Protein AF-A0A2D8MWU0-F1 (afdb_monomer)

Radius of gyration: 15.89 Å; Cα contacts (8 Å, |Δi|>4): 71; chains: 1; bounding box: 27×37×40 Å

Secondary structure (DSSP, 8-state):
---B-TTT--BS-SGGGBTT--TTSTTS-SSSSPPPPS-TTS----TT--BPPHHHHHHHHHHHHHHHHHHHTT--

Sequence (76 aa):
MREVCEGCGKTLHCCKNCHHFDHNISRECTLEGTQWIGSRDMQNYCEDFEMTDSVRKEKEEKVSKAQSAFQSLWEK

Solvent-accessible surface area (backbone atoms only — not comparable to full-atom values): 4870 Å² total; per-residue (Å²): 132,89,50,58,40,88,90,77,70,44,54,56,47,18,48,78,40,23,60,51,44,38,93,90,44,97,80,39,48,76,66,79,93,63,82,87,72,84,64,45,78,40,74,64,82,65,85,88,65,41,81,52,56,75,74,52,56,59,49,53,52,51,50,52,53,50,51,54,56,57,52,64,75,66,78,119

pLDDT: mean 87.91, std 9.4, range [50.09, 94.81]

Foldseek 3Di:
DFDADPVPRFTCQFQVQFPQADPVDPQRGNDPPWDRDDDRRHHDDTPNGDGDDPVVVVVVVVVVVVVVVVVVVPPD

Mean predicted aligned error: 7.39 Å

Structure (mmCIF, N/CA/C/O backbone):
data_AF-A0A2D8MWU0-F1
#
_entry.id   AF-A0A2D8MWU0-F1
#
loop_
_atom_site.group_PDB
_atom_site.id
_atom_site.type_symbol
_atom_site.label_atom_id
_atom_site.label_alt_id
_atom_site.label_comp_id
_atom_site.label_asym_id
_atom_site.label_entity_id
_atom_site.label_seq_id
_atom_site.pdbx_PDB_ins_code
_atom_site.Cartn_x
_atom_site.Cartn_y
_atom_site.Cartn_z
_atom_site.occupancy
_atom_site.B_iso_or_equiv
_atom_site.auth_seq_id
_atom_site.auth_comp_id
_atom_site.auth_asym_id
_atom_site.auth_atom_id
_a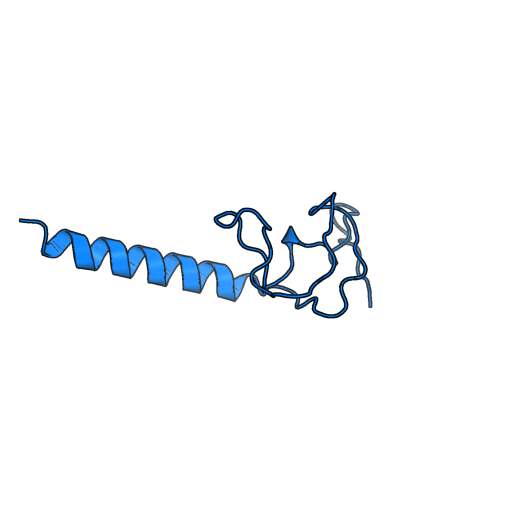tom_site.pdbx_PDB_model_num
ATOM 1 N N . MET A 1 1 ? 7.671 -15.739 -8.301 1.00 50.09 1 MET A N 1
ATOM 2 C CA . MET A 1 1 ? 6.704 -16.501 -9.121 1.00 50.09 1 MET A CA 1
ATOM 3 C C . MET A 1 1 ? 5.487 -15.604 -9.279 1.00 50.09 1 MET A C 1
ATOM 5 O O . MET A 1 1 ? 5.028 -15.082 -8.277 1.00 50.09 1 MET A O 1
ATOM 9 N N . ARG A 1 2 ? 5.065 -15.269 -10.505 1.00 65.25 2 ARG A N 1
ATOM 10 C CA . ARG A 1 2 ? 3.880 -14.418 -10.714 1.00 65.25 2 ARG A CA 1
ATOM 11 C C . ARG A 1 2 ? 2.667 -15.328 -10.744 1.00 65.25 2 ARG A C 1
ATOM 13 O O . ARG A 1 2 ? 2.406 -15.973 -11.753 1.00 65.25 2 ARG A O 1
ATOM 20 N N . GLU A 1 3 ? 2.041 -15.458 -9.587 1.00 82.31 3 GLU A N 1
ATOM 21 C CA . GLU A 1 3 ? 0.978 -16.421 -9.343 1.00 82.31 3 GLU A CA 1
ATOM 22 C C . GLU A 1 3 ? -0.374 -15.885 -9.814 1.00 82.31 3 GLU A C 1
ATOM 24 O O . GLU A 1 3 ? -0.659 -14.685 -9.757 1.00 82.31 3 GLU A O 1
ATOM 29 N N . VAL A 1 4 ? -1.206 -16.799 -10.296 1.00 90.81 4 VAL A N 1
ATOM 30 C CA . VAL A 1 4 ? -2.592 -16.548 -10.676 1.00 90.81 4 VAL A CA 1
ATOM 31 C C . VAL A 1 4 ? -3.466 -17.269 -9.660 1.00 90.81 4 VAL A C 1
ATOM 33 O O . VAL A 1 4 ? -3.191 -18.410 -9.303 1.00 90.81 4 VAL A O 1
ATOM 36 N N . CYS A 1 5 ? -4.520 -16.614 -9.185 1.00 89.19 5 CYS A N 1
ATOM 37 C CA . CYS A 1 5 ? -5.482 -17.234 -8.287 1.00 89.19 5 CYS A CA 1
ATOM 38 C C . CYS A 1 5 ? -6.234 -18.359 -9.010 1.00 89.19 5 CYS A C 1
ATOM 40 O O . CYS A 1 5 ? -6.939 -18.098 -9.984 1.00 89.19 5 CYS A O 1
ATOM 42 N N . GLU A 1 6 ? -6.166 -19.584 -8.493 1.00 91.38 6 GLU A N 1
ATOM 43 C CA . GLU A 1 6 ? -6.847 -20.747 -9.081 1.00 91.38 6 GLU A CA 1
ATOM 44 C C . GLU A 1 6 ? -8.380 -20.631 -9.060 1.00 91.38 6 GLU A C 1
ATOM 46 O O . GLU A 1 6 ? -9.057 -21.191 -9.916 1.00 91.38 6 GLU A O 1
ATOM 51 N N . GLY A 1 7 ? -8.944 -19.871 -8.115 1.00 92.56 7 GLY A N 1
ATOM 52 C CA . GLY A 1 7 ? -10.394 -19.707 -7.993 1.00 92.56 7 GLY A CA 1
ATOM 53 C C . GLY A 1 7 ? -11.001 -18.706 -8.979 1.00 92.56 7 GLY A C 1
ATOM 54 O O . GLY A 1 7 ? -12.125 -18.896 -9.434 1.00 92.56 7 GLY A O 1
ATOM 55 N N . CYS A 1 8 ? -10.285 -17.624 -9.304 1.00 91.12 8 CYS A N 1
ATOM 56 C CA . CYS A 1 8 ? -10.832 -16.533 -10.126 1.00 91.12 8 CYS A CA 1
ATOM 57 C C . CYS A 1 8 ? -10.010 -16.192 -11.374 1.00 91.12 8 CYS A C 1
ATOM 59 O O . CYS A 1 8 ? -10.409 -15.316 -12.138 1.00 91.12 8 CYS A O 1
ATOM 61 N N . GLY A 1 9 ? -8.857 -16.832 -11.578 1.00 90.25 9 GLY A N 1
ATOM 62 C CA . GLY A 1 9 ? -7.978 -16.604 -12.726 1.00 90.25 9 GLY A CA 1
ATOM 63 C C . GLY A 1 9 ? -7.288 -15.236 -12.750 1.00 90.25 9 GLY A C 1
ATOM 64 O O . GLY A 1 9 ? -6.635 -14.900 -13.736 1.00 90.25 9 GLY A O 1
ATOM 65 N N . LYS A 1 10 ? -7.420 -14.422 -11.695 1.00 89.56 10 LYS A N 1
ATOM 66 C CA . LYS A 1 10 ? -6.774 -13.105 -11.615 1.00 89.56 10 LYS A CA 1
ATOM 67 C C . LYS A 1 10 ? -5.328 -13.231 -11.154 1.00 89.56 10 LYS A C 1
ATOM 69 O O . LYS A 1 10 ? -5.011 -14.054 -10.298 1.00 89.56 10 LYS A O 1
ATOM 74 N N . THR A 1 11 ? -4.469 -12.369 -11.685 1.00 92.25 11 THR A N 1
ATOM 75 C CA . THR A 1 11 ? -3.091 -12.219 -11.202 1.00 92.25 11 THR A CA 1
ATOM 76 C C . THR A 1 11 ? -3.068 -11.788 -9.737 1.00 92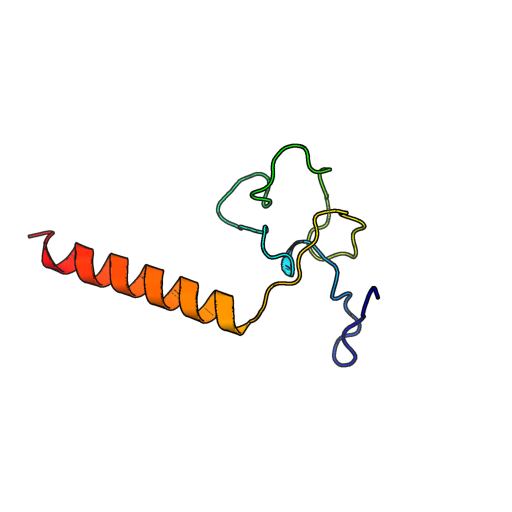.25 11 THR A C 1
ATOM 78 O O . THR A 1 11 ? -3.805 -10.888 -9.328 1.00 92.25 11 THR A O 1
ATOM 81 N N . LEU A 1 12 ? -2.204 -12.420 -8.948 1.00 91.62 12 LEU A N 1
ATOM 82 C CA . LEU A 1 12 ? -1.934 -11.992 -7.579 1.00 91.62 12 LEU A CA 1
ATOM 83 C C . LEU A 1 12 ? -0.965 -10.803 -7.547 1.00 91.62 12 LEU A C 1
ATOM 85 O O . LEU A 1 12 ? -1.033 -9.989 -6.631 1.00 91.62 12 LEU A O 1
ATOM 89 N N . HIS A 1 13 ? -0.127 -10.650 -8.575 1.00 93.81 13 HIS A N 1
ATOM 90 C CA . HIS A 1 13 ? 0.857 -9.574 -8.688 1.00 93.81 13 HIS A CA 1
ATOM 91 C C . HIS A 1 13 ? 0.255 -8.323 -9.350 1.00 93.81 13 HIS A C 1
ATOM 93 O O . HIS A 1 13 ? 0.479 -8.052 -10.535 1.00 93.81 13 HIS A O 1
ATOM 99 N N . CYS A 1 14 ? -0.548 -7.579 -8.590 1.00 94.25 14 CYS A N 1
ATOM 100 C CA . CYS A 1 14 ? -1.159 -6.310 -8.997 1.00 94.25 14 CYS A CA 1
ATOM 101 C C . CYS A 1 14 ? -1.069 -5.276 -7.868 1.00 94.25 14 CYS A C 1
ATOM 103 O O . CYS A 1 14 ? -0.948 -5.640 -6.700 1.00 94.25 14 CYS A O 1
ATOM 105 N N . CYS A 1 15 ? -1.158 -3.979 -8.186 1.00 94.56 15 CYS A N 1
ATOM 106 C CA . CYS A 1 15 ? -1.024 -2.914 -7.182 1.00 94.56 15 CYS A CA 1
ATOM 107 C C . CYS A 1 15 ? -1.977 -3.111 -5.999 1.00 94.56 15 CYS A C 1
ATOM 109 O O . CYS A 1 15 ? -1.545 -2.968 -4.868 1.00 94.56 15 CYS A O 1
ATOM 111 N N . LYS A 1 16 ? -3.233 -3.512 -6.229 1.00 92.94 16 LYS A N 1
ATOM 112 C CA . LYS A 1 16 ? -4.227 -3.704 -5.151 1.00 92.94 16 LYS A CA 1
ATOM 113 C C . LYS A 1 16 ? -3.848 -4.771 -4.113 1.00 92.94 16 LYS A C 1
ATOM 115 O O . LYS A 1 16 ? -4.371 -4.743 -2.998 1.00 92.94 16 LYS A O 1
ATOM 120 N N . ASN A 1 17 ? -2.950 -5.684 -4.475 1.00 93.19 17 ASN A N 1
ATOM 121 C CA . ASN A 1 17 ? -2.419 -6.720 -3.593 1.00 93.19 17 ASN A CA 1
ATOM 122 C C . ASN A 1 17 ? -1.035 -6.362 -3.026 1.00 93.19 17 ASN A C 1
ATOM 124 O O . ASN A 1 17 ? -0.456 -7.162 -2.298 1.00 93.19 17 ASN A O 1
ATOM 128 N N . CYS A 1 18 ? -0.498 -5.185 -3.351 1.00 93.12 18 CYS A N 1
ATOM 129 C CA . CYS A 1 18 ? 0.775 -4.708 -2.829 1.00 93.12 18 CYS A CA 1
ATOM 130 C C . CYS A 1 18 ? 0.599 -4.101 -1.429 1.00 93.12 18 CYS A C 1
ATOM 132 O O . CYS A 1 18 ? -0.401 -3.441 -1.147 1.00 93.12 18 CYS A O 1
ATOM 134 N N . HIS A 1 19 ? 1.600 -4.259 -0.567 1.00 92.75 19 HIS A N 1
ATOM 135 C CA . HIS A 1 19 ? 1.655 -3.643 0.751 1.00 92.75 19 HIS A CA 1
ATOM 136 C C . HIS A 1 19 ? 1.647 -2.105 0.685 1.00 92.75 19 HIS A C 1
ATOM 138 O O . HIS A 1 19 ? 1.053 -1.449 1.536 1.00 92.75 19 HIS A O 1
ATOM 144 N N . HIS A 1 20 ? 2.252 -1.530 -0.353 1.00 93.75 20 HIS A N 1
ATOM 145 C CA . HIS A 1 20 ? 2.378 -0.081 -0.523 1.00 93.75 20 HIS A CA 1
ATOM 146 C C . HIS A 1 20 ? 1.144 0.589 -1.132 1.00 93.75 20 HIS A C 1
ATOM 148 O O . HIS A 1 20 ? 1.159 1.790 -1.394 1.00 93.75 20 HIS A O 1
ATOM 154 N N . PHE A 1 21 ? 0.088 -0.167 -1.412 1.00 93.94 21 PHE A N 1
ATOM 155 C CA . PHE A 1 21 ? -1.108 0.369 -2.037 1.00 93.94 21 PHE A CA 1
ATOM 156 C C . PHE A 1 21 ? -2.046 0.995 -1.005 1.00 93.94 21 PHE A C 1
ATOM 158 O O . PHE A 1 21 ? -2.475 0.337 -0.059 1.00 93.94 21 PHE A O 1
ATOM 165 N N . ASP A 1 22 ? -2.389 2.262 -1.223 1.00 91.62 22 ASP A N 1
ATOM 166 C CA . ASP A 1 22 ? -3.257 3.043 -0.343 1.00 91.62 22 ASP A CA 1
ATOM 167 C C . ASP A 1 22 ? -4.275 3.829 -1.177 1.00 91.62 22 ASP A C 1
ATOM 169 O O . ASP A 1 22 ? -3.908 4.670 -1.993 1.00 91.62 22 ASP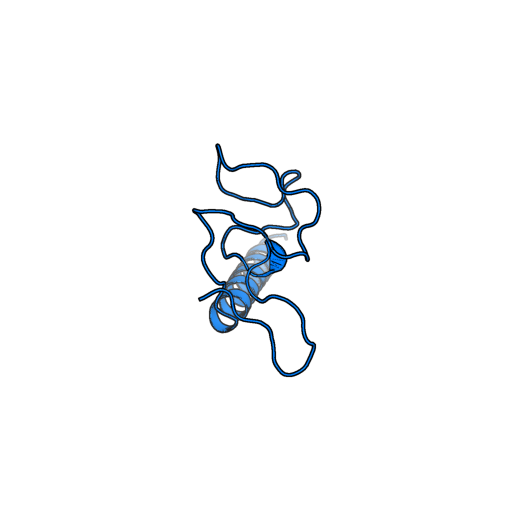 A O 1
ATOM 173 N N . HIS A 1 23 ? -5.565 3.565 -0.963 1.00 90.50 23 HIS A N 1
ATOM 174 C CA . HIS A 1 23 ? -6.661 4.237 -1.667 1.00 90.50 23 HIS A CA 1
ATOM 175 C C . HIS A 1 23 ? -6.829 5.714 -1.285 1.00 90.50 23 HIS A C 1
ATOM 177 O O . HIS A 1 23 ? -7.531 6.448 -1.978 1.00 90.50 23 HIS A O 1
ATOM 183 N N . ASN A 1 24 ? -6.219 6.159 -0.186 1.00 91.50 24 ASN A N 1
ATOM 184 C CA . ASN A 1 24 ? -6.392 7.514 0.331 1.00 91.50 24 ASN A CA 1
ATOM 185 C C . ASN A 1 24 ? -5.418 8.525 -0.288 1.00 91.50 24 ASN A C 1
ATOM 187 O O . ASN A 1 24 ? -5.541 9.725 -0.046 1.00 91.50 24 ASN A O 1
ATOM 191 N N . ILE A 1 25 ? -4.456 8.067 -1.096 1.00 91.44 25 ILE A N 1
ATOM 192 C CA . ILE A 1 25 ? -3.475 8.926 -1.764 1.00 91.44 25 ILE A CA 1
ATOM 193 C C . ILE A 1 25 ? -3.672 8.907 -3.280 1.00 91.44 25 ILE A C 1
ATOM 195 O O . ILE A 1 25 ? -3.901 7.866 -3.882 1.00 91.44 25 ILE A O 1
ATOM 199 N N . SER A 1 26 ? -3.508 10.064 -3.926 1.00 91.12 26 SER A N 1
ATOM 200 C CA . SER A 1 26 ? -3.779 10.240 -5.367 1.00 91.12 26 SER A CA 1
ATOM 201 C C . SER A 1 26 ? -2.982 9.291 -6.277 1.00 91.12 26 SER A C 1
ATOM 203 O O . SER A 1 26 ? -3.498 8.781 -7.268 1.00 91.12 26 SER A O 1
ATOM 205 N N . ARG A 1 27 ? -1.720 9.004 -5.929 1.00 91.12 27 ARG A N 1
ATOM 206 C CA . ARG A 1 27 ? -0.867 8.073 -6.692 1.00 91.12 27 ARG A CA 1
ATOM 207 C C . ARG A 1 27 ? -1.157 6.594 -6.402 1.00 91.12 27 ARG A C 1
ATOM 209 O O . ARG A 1 27 ? -0.632 5.725 -7.102 1.00 91.12 27 ARG A O 1
ATOM 216 N N . GLU A 1 28 ? -1.957 6.321 -5.373 1.00 94.25 28 GLU A N 1
ATOM 217 C CA . GLU A 1 28 ? -2.307 5.003 -4.829 1.00 94.25 28 GLU A CA 1
ATOM 218 C C . GLU A 1 28 ? -1.104 4.072 -4.573 1.00 94.25 28 GLU A C 1
ATOM 220 O O . GLU A 1 28 ? -1.200 2.851 -4.667 1.00 94.25 28 GLU A O 1
ATOM 225 N N . CYS A 1 29 ? 0.067 4.652 -4.309 1.00 94.69 29 CYS A N 1
ATOM 226 C CA . CYS A 1 29 ? 1.310 3.955 -3.992 1.00 94.69 29 CYS A CA 1
ATOM 227 C C . CYS A 1 29 ? 2.085 4.801 -2.983 1.00 94.69 29 CYS A C 1
ATOM 229 O O . CYS A 1 29 ? 2.349 5.972 -3.240 1.00 94.69 29 CYS A O 1
ATOM 231 N N . THR A 1 30 ? 2.424 4.266 -1.818 1.00 94.75 30 THR A N 1
ATOM 232 C CA . THR A 1 30 ? 3.105 5.043 -0.774 1.00 94.75 30 THR A CA 1
ATOM 233 C C . THR A 1 30 ? 4.575 5.292 -1.104 1.00 94.75 30 THR A C 1
ATOM 235 O O . THR A 1 30 ? 5.126 6.286 -0.636 1.00 94.75 30 THR A O 1
ATOM 238 N N . LEU A 1 31 ? 5.178 4.478 -1.976 1.00 94.81 31 LEU A N 1
ATOM 239 C CA . LEU A 1 31 ? 6.566 4.618 -2.414 1.00 94.81 31 LEU A CA 1
ATOM 240 C C . LEU A 1 31 ? 6.761 5.740 -3.439 1.00 94.81 31 LEU A C 1
ATOM 242 O O . LEU A 1 31 ? 5.941 5.961 -4.333 1.00 94.81 31 LEU A O 1
ATOM 246 N N . GLU A 1 32 ? 7.898 6.421 -3.330 1.00 92.50 32 GLU A N 1
ATOM 247 C CA . GLU A 1 32 ? 8.316 7.492 -4.238 1.00 92.50 32 GLU A CA 1
ATOM 248 C C . GLU A 1 32 ? 9.271 6.958 -5.307 1.00 92.50 32 GLU A C 1
ATOM 250 O O . GLU A 1 32 ? 9.975 5.981 -5.079 1.00 92.50 32 GLU A O 1
ATOM 255 N N . GLY A 1 33 ? 9.294 7.580 -6.489 1.00 90.75 33 GLY A N 1
ATOM 256 C CA . GLY A 1 33 ? 10.182 7.166 -7.586 1.00 90.75 33 GLY A CA 1
ATOM 257 C C . GLY A 1 33 ? 9.769 5.880 -8.313 1.00 90.75 33 GLY A C 1
ATOM 258 O O . GLY A 1 33 ? 10.397 5.522 -9.307 1.00 90.75 33 GLY A O 1
ATOM 259 N N . THR A 1 34 ? 8.696 5.218 -7.873 1.00 91.62 34 THR A N 1
ATOM 260 C CA . THR A 1 34 ? 8.138 4.046 -8.556 1.00 91.62 34 THR A CA 1
ATOM 261 C C . THR A 1 34 ? 7.493 4.421 -9.887 1.00 91.62 34 THR A C 1
ATOM 263 O O . THR A 1 34 ? 6.994 5.535 -10.086 1.00 91.62 34 THR A O 1
ATOM 266 N N . GLN A 1 35 ? 7.489 3.472 -10.824 1.00 90.50 35 GLN A N 1
ATOM 267 C CA . GLN A 1 35 ? 6.796 3.659 -12.093 1.00 90.50 35 GLN A CA 1
ATOM 268 C C . GLN A 1 35 ? 5.289 3.778 -11.870 1.00 90.50 35 GLN A C 1
ATOM 270 O O . GLN A 1 35 ? 4.677 3.000 -11.135 1.00 90.50 35 GLN A O 1
ATOM 275 N N . TRP A 1 36 ? 4.669 4.734 -12.559 1.00 90.06 36 TRP A N 1
ATOM 276 C CA . TRP A 1 36 ? 3.222 4.863 -12.526 1.00 90.06 36 TRP A CA 1
ATOM 277 C C . TRP A 1 36 ? 2.567 3.696 -13.267 1.00 90.06 36 TRP A C 1
ATOM 279 O O . TRP A 1 36 ? 2.811 3.470 -14.452 1.00 90.06 36 TRP A O 1
ATOM 289 N N . ILE A 1 37 ? 1.698 2.974 -12.567 1.00 92.94 37 ILE A N 1
ATOM 290 C CA . ILE A 1 37 ? 0.865 1.921 -13.145 1.00 92.94 37 ILE A CA 1
ATOM 291 C C . ILE A 1 37 ? -0.508 2.520 -13.463 1.00 92.94 37 ILE A C 1
ATOM 293 O O . ILE A 1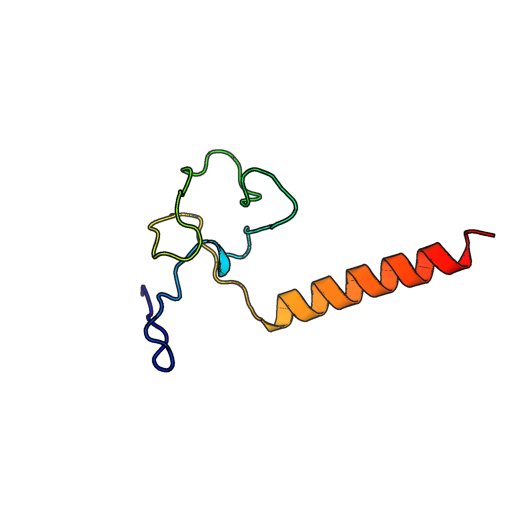 37 ? -1.094 3.196 -12.623 1.00 92.94 37 ILE A O 1
ATOM 297 N N . GLY A 1 38 ? -1.049 2.288 -14.659 1.00 91.19 38 GLY A N 1
ATOM 298 C CA . GLY A 1 38 ? -2.405 2.737 -14.998 1.00 91.19 38 GLY A CA 1
ATOM 299 C C . GLY A 1 38 ? -3.474 1.833 -14.384 1.00 91.19 38 GLY A C 1
ATOM 300 O O . GLY A 1 38 ? -4.243 2.245 -13.520 1.00 91.19 38 GLY A O 1
ATOM 301 N N . SER A 1 39 ? -3.488 0.564 -14.792 1.00 93.06 39 SER A N 1
ATOM 302 C CA . SER A 1 39 ? -4.463 -0.429 -14.326 1.00 93.06 39 SER A CA 1
ATOM 303 C C . SER A 1 39 ? -3.983 -1.140 -13.058 1.00 93.06 39 SER A C 1
ATOM 305 O O . SER A 1 39 ? -3.156 -2.047 -13.115 1.00 93.06 39 SER A O 1
ATOM 307 N N . ARG A 1 40 ? -4.503 -0.733 -11.894 1.00 92.69 40 ARG A N 1
ATOM 308 C CA . ARG A 1 40 ? -4.058 -1.215 -10.566 1.00 92.69 40 ARG A CA 1
ATOM 309 C C . ARG A 1 40 ? -4.497 -2.627 -10.201 1.00 92.69 40 ARG A C 1
ATOM 311 O O . ARG A 1 40 ? -3.952 -3.222 -9.274 1.00 92.69 40 ARG A O 1
ATOM 318 N N . ASP A 1 41 ? -5.490 -3.144 -10.903 1.00 92.44 41 ASP A N 1
ATOM 319 C CA . ASP A 1 41 ? -6.030 -4.494 -10.769 1.00 92.44 41 ASP A CA 1
ATOM 320 C C . ASP A 1 41 ? -5.441 -5.491 -11.777 1.00 92.44 41 ASP A C 1
ATOM 322 O O . ASP A 1 41 ? -5.643 -6.696 -11.629 1.00 92.44 41 ASP A O 1
ATOM 326 N N . MET A 1 42 ? -4.698 -5.000 -12.769 1.00 92.50 42 MET A N 1
ATOM 327 C CA . MET A 1 42 ? -4.010 -5.821 -13.759 1.00 92.50 42 MET A CA 1
ATOM 328 C C . MET A 1 42 ? -2.617 -6.225 -13.284 1.00 92.50 42 MET A C 1
ATOM 330 O O . MET A 1 42 ? -2.037 -5.630 -12.371 1.00 92.50 42 MET A O 1
ATOM 334 N N . GLN A 1 43 ? -2.067 -7.244 -13.942 1.00 93.19 43 GLN A N 1
ATOM 335 C CA . GLN A 1 43 ? -0.705 -7.687 -13.688 1.00 93.19 43 GLN A CA 1
ATOM 336 C C . GLN A 1 43 ? 0.270 -6.551 -13.984 1.00 93.19 43 GLN A C 1
ATOM 338 O O . GLN A 1 43 ? 0.249 -5.979 -15.073 1.00 93.19 43 GLN A O 1
ATOM 343 N N . ASN A 1 44 ? 1.151 -6.267 -13.031 1.00 91.81 44 ASN A N 1
ATOM 344 C CA . ASN A 1 44 ? 2.240 -5.322 -13.229 1.00 91.81 44 ASN A CA 1
ATOM 345 C C . ASN A 1 44 ? 3.607 -5.997 -13.032 1.00 91.81 44 ASN A C 1
ATOM 347 O O . ASN A 1 44 ? 3.705 -7.188 -12.723 1.00 91.81 44 ASN A O 1
ATOM 351 N N . TYR A 1 45 ? 4.658 -5.214 -13.259 1.00 91.94 45 TYR A N 1
ATOM 352 C CA . TYR A 1 45 ? 6.059 -5.630 -13.199 1.00 91.94 45 TYR A CA 1
ATOM 353 C C . TYR A 1 45 ? 6.849 -4.745 -12.226 1.00 91.94 45 TYR A C 1
ATOM 355 O O . TYR A 1 45 ? 8.046 -4.564 -12.404 1.00 91.94 45 TYR A O 1
ATOM 363 N N . CYS A 1 46 ? 6.163 -4.165 -11.235 1.00 92.50 46 CYS A N 1
ATOM 364 C CA . CYS A 1 46 ? 6.784 -3.317 -10.224 1.00 92.50 46 CYS A CA 1
ATOM 365 C C . CYS A 1 46 ? 7.853 -4.114 -9.469 1.00 92.50 46 CYS A C 1
ATOM 367 O O . CYS A 1 46 ? 7.552 -5.187 -8.950 1.00 92.50 46 CYS A O 1
ATOM 369 N N . GLU A 1 47 ? 9.079 -3.598 -9.428 1.00 92.31 47 GLU A N 1
ATOM 370 C CA . GLU A 1 47 ?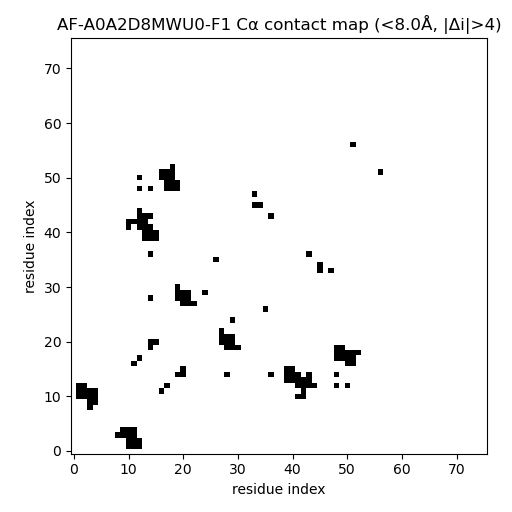 10.204 -4.251 -8.746 1.00 92.31 47 GLU A CA 1
ATOM 371 C C . GLU A 1 47 ? 10.069 -4.143 -7.222 1.00 92.31 47 GLU A C 1
ATOM 373 O O . GLU A 1 47 ? 10.426 -5.075 -6.509 1.00 92.31 47 GLU A O 1
ATOM 378 N N . ASP A 1 48 ? 9.435 -3.070 -6.742 1.00 93.56 48 ASP A N 1
ATOM 379 C CA . ASP A 1 48 ? 9.143 -2.824 -5.324 1.00 93.56 4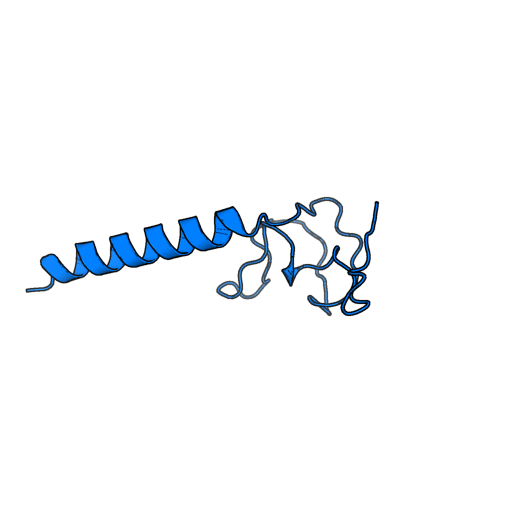8 ASP A CA 1
ATOM 380 C C . ASP A 1 48 ? 7.829 -3.479 -4.848 1.00 93.56 48 ASP A C 1
ATOM 382 O O . ASP A 1 48 ? 7.189 -3.018 -3.903 1.00 93.56 48 ASP A O 1
ATOM 386 N N . PHE A 1 49 ? 7.332 -4.500 -5.552 1.00 93.25 49 PHE A N 1
ATOM 387 C CA . PHE A 1 49 ? 6.107 -5.179 -5.135 1.00 93.25 49 PHE A CA 1
ATOM 388 C C . PHE A 1 49 ? 6.351 -6.046 -3.898 1.00 93.25 49 PHE A C 1
ATOM 390 O O . PHE A 1 49 ? 7.149 -6.982 -3.920 1.00 93.25 49 PHE A O 1
ATOM 397 N N . GLU A 1 50 ? 5.551 -5.814 -2.861 1.00 92.31 50 GLU A N 1
ATOM 398 C CA . GLU A 1 50 ? 5.493 -6.656 -1.670 1.00 92.31 50 GLU A CA 1
ATOM 399 C C . GLU A 1 50 ? 4.067 -7.173 -1.488 1.00 92.31 50 GLU A C 1
ATOM 401 O O . GLU A 1 50 ? 3.133 -6.380 -1.378 1.00 92.31 50 GLU A O 1
ATOM 406 N N . MET A 1 51 ? 3.869 -8.494 -1.458 1.00 90.69 51 MET A N 1
ATOM 407 C CA . MET A 1 51 ? 2.532 -9.071 -1.284 1.00 90.69 51 MET A CA 1
ATOM 408 C C . MET A 1 51 ? 1.958 -8.676 0.081 1.00 90.69 51 MET A C 1
ATOM 410 O O . MET A 1 51 ? 2.603 -8.844 1.114 1.00 90.69 51 MET A O 1
ATOM 414 N N . THR A 1 52 ? 0.732 -8.156 0.095 1.00 87.44 52 THR A N 1
ATOM 415 C CA . THR A 1 52 ? 0.042 -7.840 1.345 1.00 87.44 52 THR A CA 1
ATOM 416 C C . THR A 1 52 ? -0.452 -9.121 2.017 1.00 87.44 52 THR A C 1
ATOM 418 O O . THR A 1 52 ? -1.178 -9.913 1.415 1.00 87.44 52 THR A O 1
ATOM 421 N N . ASP A 1 53 ? -0.096 -9.315 3.286 1.00 81.44 53 ASP A N 1
ATOM 422 C CA . ASP A 1 53 ? -0.690 -10.367 4.106 1.00 81.44 53 ASP A CA 1
ATOM 423 C C . ASP A 1 53 ? -2.070 -9.922 4.606 1.00 81.44 53 ASP A C 1
ATOM 425 O O . ASP A 1 53 ? -2.210 -8.894 5.275 1.00 81.44 53 ASP A O 1
ATOM 429 N N . SER A 1 54 ? -3.103 -10.724 4.340 1.00 68.88 54 SER A N 1
ATOM 430 C CA . SER A 1 54 ? -4.489 -10.459 4.764 1.00 68.88 54 SER A CA 1
ATOM 431 C C . SER A 1 54 ? -4.623 -10.232 6.277 1.00 68.88 54 SER A C 1
ATOM 433 O O . SER A 1 54 ? -5.380 -9.369 6.717 1.00 68.88 54 SER A O 1
ATOM 435 N N . VAL A 1 55 ? -3.810 -10.931 7.075 1.00 63.97 55 VAL A N 1
ATOM 436 C CA . VAL A 1 55 ? -3.735 -10.790 8.540 1.00 63.97 55 VAL A CA 1
ATOM 437 C C . VAL A 1 55 ? -3.300 -9.381 8.965 1.00 63.97 55 VAL A C 1
ATOM 439 O O . VAL A 1 55 ? -3.665 -8.910 10.044 1.00 63.97 55 VAL A O 1
ATOM 442 N N . ARG A 1 56 ? -2.506 -8.690 8.140 1.00 63.25 56 ARG A N 1
ATOM 443 C CA . ARG A 1 56 ? -2.001 -7.350 8.445 1.00 63.25 56 ARG A CA 1
ATOM 444 C C . ARG A 1 56 ? -3.079 -6.283 8.270 1.00 63.25 56 ARG A C 1
ATOM 446 O O . ARG A 1 56 ? -3.231 -5.464 9.174 1.00 63.25 56 ARG A O 1
ATOM 453 N N . LYS A 1 57 ? -3.863 -6.334 7.187 1.00 67.25 57 LYS A N 1
ATOM 454 C CA . LYS A 1 57 ? -4.967 -5.381 6.954 1.00 67.25 57 LYS A CA 1
ATOM 455 C C . LYS A 1 57 ? -5.972 -5.379 8.104 1.00 67.25 57 LYS A C 1
ATOM 457 O O . LYS A 1 57 ? -6.305 -4.318 8.621 1.00 67.25 57 LYS A O 1
ATOM 462 N N . GLU A 1 58 ? -6.360 -6.556 8.598 1.00 72.12 58 GLU A N 1
ATOM 463 C CA . GLU A 1 58 ? -7.263 -6.648 9.753 1.00 72.12 58 GLU A CA 1
ATOM 464 C C . GLU A 1 58 ? -6.687 -5.998 11.021 1.00 72.12 58 GLU A C 1
ATOM 466 O O . GLU A 1 58 ? -7.428 -5.448 11.838 1.00 72.12 58 GLU A O 1
ATOM 471 N N . LYS A 1 59 ? -5.367 -6.090 11.231 1.00 72.62 59 LYS A N 1
ATOM 472 C CA . LYS A 1 59 ? -4.705 -5.452 12.376 1.00 72.62 59 LYS A CA 1
ATOM 473 C C . LYS A 1 59 ? -4.690 -3.934 12.226 1.00 72.62 59 LYS A C 1
ATOM 475 O O . LYS A 1 59 ? -5.008 -3.248 13.192 1.00 72.62 59 LYS A O 1
ATOM 480 N N . GLU A 1 60 ? -4.359 -3.422 11.044 1.00 77.88 60 GLU A N 1
ATOM 481 C CA . GLU A 1 60 ? -4.339 -1.981 10.758 1.00 77.88 60 GLU A CA 1
ATOM 482 C C . GLU A 1 60 ? -5.736 -1.358 10.925 1.00 77.88 60 GLU A C 1
ATOM 484 O O . GLU A 1 60 ? -5.879 -0.342 11.607 1.00 77.88 60 GLU A O 1
ATOM 489 N N . GLU A 1 61 ? -6.789 -2.025 10.440 1.00 81.69 61 GLU A N 1
ATOM 490 C CA . GLU A 1 61 ? -8.183 -1.602 10.642 1.00 81.69 61 GLU A CA 1
ATOM 491 C C . GLU A 1 61 ? -8.589 -1.593 12.125 1.00 81.69 61 GLU A C 1
ATOM 493 O O . GLU A 1 61 ? -9.225 -0.647 12.599 1.00 81.69 61 GLU A O 1
ATOM 498 N N . LYS A 1 62 ? -8.196 -2.619 12.895 1.00 85.00 62 LYS A N 1
ATOM 499 C CA . LYS A 1 62 ? -8.452 -2.676 14.346 1.00 85.00 62 LYS A CA 1
ATOM 500 C C . LYS A 1 62 ? -7.745 -1.545 15.092 1.00 85.00 62 LYS A C 1
ATOM 502 O O . LYS A 1 62 ? -8.353 -0.945 15.978 1.00 85.00 62 LYS A O 1
ATOM 507 N N . VAL A 1 63 ? -6.493 -1.247 14.737 1.00 88.19 63 VAL A N 1
ATOM 508 C CA . VAL A 1 63 ? -5.717 -0.149 15.336 1.00 88.19 63 VAL A CA 1
ATOM 509 C C . VAL A 1 63 ? -6.367 1.196 15.023 1.00 88.19 63 VAL A C 1
ATOM 511 O O . VAL A 1 63 ? -6.605 1.972 15.947 1.00 88.19 63 VAL A O 1
ATOM 514 N N . SER A 1 64 ? -6.727 1.445 13.762 1.00 87.12 64 SER A N 1
ATOM 515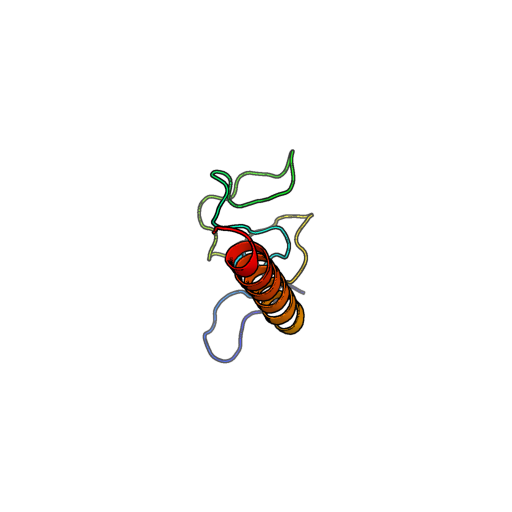 C CA . SER A 1 64 ? -7.415 2.675 13.351 1.00 87.12 64 SER A CA 1
ATOM 516 C C . SER A 1 64 ? -8.738 2.860 14.107 1.00 87.12 64 SER A C 1
ATOM 518 O O . SER A 1 64 ? -8.969 3.903 14.718 1.00 87.12 64 SER A O 1
ATOM 520 N N . LYS A 1 65 ? -9.565 1.808 14.191 1.00 89.81 65 LYS A N 1
ATOM 521 C CA . LYS A 1 65 ? -10.830 1.843 14.939 1.00 89.81 65 LYS A CA 1
ATOM 522 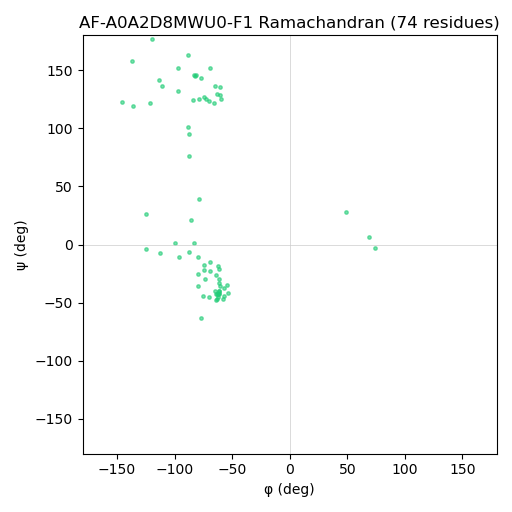C C . LYS A 1 65 ? -10.627 2.107 16.433 1.00 89.81 65 LYS A C 1
ATOM 524 O O . LYS A 1 65 ? -11.405 2.849 17.030 1.00 89.81 65 LYS A O 1
ATOM 529 N N . ALA A 1 66 ? -9.596 1.517 17.041 1.00 92.56 66 ALA A N 1
ATOM 530 C CA . ALA A 1 66 ? -9.258 1.756 18.441 1.00 92.56 66 ALA A CA 1
ATOM 531 C C . ALA A 1 66 ? -8.815 3.209 18.683 1.00 92.56 66 ALA A C 1
ATOM 533 O O . ALA A 1 66 ? -9.221 3.803 19.679 1.00 92.56 66 ALA A O 1
ATOM 534 N N . GLN A 1 67 ? -8.043 3.798 17.764 1.00 90.81 67 GLN A N 1
ATOM 535 C CA . GLN A 1 67 ? -7.633 5.203 17.837 1.00 90.81 67 GLN A CA 1
ATOM 536 C C . GLN A 1 67 ? -8.833 6.151 17.750 1.00 90.81 67 GLN A C 1
ATOM 538 O O . GLN A 1 67 ? -8.958 7.041 18.588 1.00 90.81 67 GLN A O 1
ATOM 543 N N . SER A 1 68 ? -9.750 5.936 16.801 1.00 89.81 68 SER A N 1
ATOM 544 C CA . SER A 1 68 ? -10.964 6.754 16.683 1.00 89.81 68 SER A CA 1
ATOM 545 C C . SER A 1 68 ? -11.876 6.615 17.905 1.00 89.81 68 SER A C 1
ATOM 547 O O . SER A 1 68 ? -12.360 7.613 18.435 1.00 89.81 68 SER A O 1
ATOM 549 N N . ALA A 1 69 ? -12.068 5.389 18.408 1.00 93.38 69 ALA A N 1
ATOM 550 C CA . ALA A 1 69 ? -12.839 5.156 19.628 1.00 93.38 69 ALA A CA 1
ATOM 551 C C . A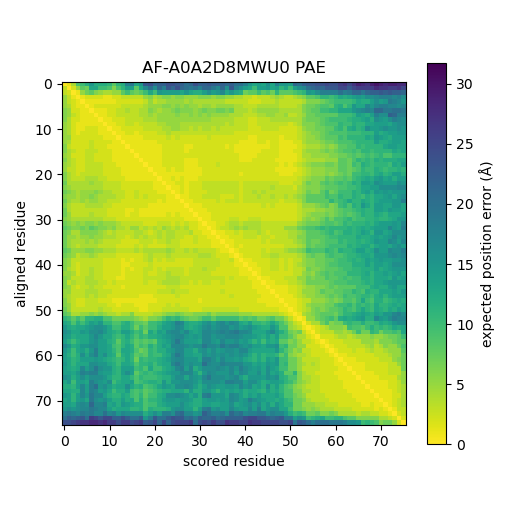LA A 1 69 ? -12.203 5.860 20.837 1.00 93.38 69 ALA A C 1
ATOM 553 O O . ALA A 1 69 ? -12.911 6.485 21.622 1.00 93.38 69 ALA A O 1
ATOM 554 N N . PHE A 1 70 ? -10.873 5.815 20.962 1.00 93.12 70 PHE A N 1
ATOM 555 C CA . PHE A 1 70 ? -10.154 6.522 22.017 1.00 93.12 70 PHE A CA 1
ATOM 556 C C . PHE A 1 70 ? -10.334 8.043 21.927 1.00 93.12 70 PHE A C 1
ATOM 558 O O . PHE A 1 70 ? -10.620 8.665 22.945 1.00 93.12 70 PHE A O 1
ATOM 565 N N . GLN A 1 71 ? -10.216 8.641 20.737 1.00 93.19 71 GLN A N 1
ATOM 566 C CA . GLN A 1 71 ? -10.389 10.090 20.550 1.00 93.19 71 GLN A CA 1
ATOM 567 C C . GLN A 1 71 ? -11.800 10.552 20.934 1.00 93.19 71 GLN A C 1
ATOM 569 O O . GLN A 1 71 ? -11.942 11.542 21.649 1.00 93.19 71 GLN A O 1
ATOM 574 N N . SER A 1 72 ? -12.827 9.769 20.588 1.00 93.75 72 SER A N 1
ATOM 575 C CA . SER A 1 72 ? -14.225 10.099 20.903 1.00 93.75 72 SER A CA 1
ATOM 576 C C . SER A 1 72 ? -14.542 10.188 22.405 1.00 93.75 72 SER A C 1
ATOM 578 O O . SER A 1 72 ? -15.541 10.791 22.791 1.00 93.75 72 SER A O 1
ATOM 580 N N . LEU A 1 73 ? -13.696 9.625 23.279 1.00 93.06 73 LEU A N 1
ATOM 581 C CA . LEU A 1 73 ? -13.859 9.745 24.733 1.00 93.06 73 LEU A CA 1
ATOM 582 C C . LEU A 1 73 ? -13.606 11.171 25.242 1.00 93.06 73 LEU A C 1
ATOM 584 O O . LEU A 1 73 ? -14.089 11.523 26.320 1.00 93.06 73 LEU A O 1
ATOM 588 N N . TRP A 1 74 ? -12.848 11.967 24.486 1.00 90.31 74 TRP A N 1
ATOM 589 C CA . TRP A 1 74 ? -12.331 13.266 24.915 1.00 90.31 74 TRP A CA 1
ATOM 590 C C . TRP A 1 74 ? -12.940 14.451 24.158 1.00 90.31 74 TRP A C 1
ATOM 592 O O . TRP A 1 74 ? -12.710 15.587 24.555 1.00 90.31 74 TRP A O 1
ATOM 602 N N . GLU A 1 75 ? -13.746 14.216 23.119 1.00 78.62 75 GLU A N 1
ATOM 603 C CA . GLU A 1 75 ? -14.438 15.255 22.332 1.00 78.62 75 GLU A CA 1
ATOM 604 C C . GLU A 1 75 ? -15.704 15.811 23.030 1.00 78.62 75 GLU A C 1
ATOM 606 O O . GLU A 1 75 ? -16.723 16.065 22.390 1.00 78.62 75 GLU A O 1
ATOM 611 N N . LYS A 1 76 ? -15.651 15.999 24.355 1.00 59.28 76 LYS A N 1
ATOM 612 C CA . LYS A 1 76 ? -16.696 16.683 25.138 1.00 59.28 76 LYS A CA 1
ATOM 613 C C . LYS A 1 76 ? -16.435 18.176 25.267 1.00 59.28 76 LYS A C 1
ATOM 615 O O . LYS A 1 76 ? -15.308 18.531 25.676 1.00 59.28 76 LYS A O 1
#